Protein AF-D3XTP4-F1 (afdb_monomer_lite)

Organism: NCBI:txid722985

Structure (mmCIF, N/CA/C/O backbone):
data_AF-D3XTP4-F1
#
_entry.id   AF-D3XTP4-F1
#
loop_
_atom_site.group_PDB
_atom_site.id
_atom_site.type_symbol
_atom_site.label_atom_id
_atom_site.label_alt_id
_atom_site.label_comp_id
_atom_site.label_asym_id
_atom_site.label_entity_id
_atom_site.label_seq_id
_atom_site.pdbx_PDB_ins_code
_atom_site.Cartn_x
_atom_site.Cartn_y
_atom_site.Cartn_z
_atom_site.occupancy
_atom_site.B_iso_or_equiv
_atom_site.auth_seq_id
_atom_site.auth_comp_id
_atom_site.auth_asym_id
_atom_site.auth_atom_id
_atom_site.pdbx_PDB_model_num
ATOM 1 N N . ALA A 1 1 ? -8.704 17.568 15.732 1.00 77.62 1 ALA A N 1
ATOM 2 C CA . ALA A 1 1 ? -7.508 18.063 16.459 1.00 77.62 1 ALA A CA 1
ATOM 3 C C . ALA A 1 1 ? -6.336 17.090 16.320 1.00 77.62 1 ALA A C 1
ATOM 5 O O . ALA A 1 1 ? -5.232 17.531 16.023 1.00 77.62 1 ALA A O 1
ATOM 6 N N . LEU A 1 2 ? -6.600 15.782 16.418 1.00 86.44 2 LEU A N 1
ATOM 7 C CA . LEU A 1 2 ? -5.612 14.703 16.306 1.00 86.44 2 LEU A CA 1
ATOM 8 C C . LEU A 1 2 ? -4.790 14.723 15.006 1.00 86.44 2 LEU A C 1
ATOM 10 O O . LEU A 1 2 ? -3.599 14.444 15.025 1.00 86.44 2 LEU A O 1
ATOM 14 N N . GLY A 1 3 ? -5.381 15.128 13.876 1.00 86.81 3 GLY A N 1
ATOM 15 C CA . GLY A 1 3 ? -4.642 15.239 12.610 1.00 86.81 3 GLY A CA 1
ATOM 16 C C . GLY A 1 3 ? -3.480 16.246 12.640 1.00 86.81 3 GLY A C 1
ATOM 17 O O . GLY A 1 3 ? -2.453 16.011 12.007 1.00 86.81 3 GLY A O 1
ATOM 18 N N . LEU A 1 4 ? -3.601 17.345 13.399 1.00 91.62 4 LEU A N 1
ATOM 19 C CA . LEU A 1 4 ? -2.508 18.315 13.565 1.00 91.62 4 LEU A CA 1
ATOM 20 C C . LEU A 1 4 ? -1.410 17.777 14.487 1.00 91.62 4 LEU A C 1
ATOM 22 O O . LEU A 1 4 ? -0.232 18.025 14.246 1.00 91.62 4 LEU A O 1
ATOM 26 N N . GLU A 1 5 ? -1.789 17.012 15.509 1.00 90.69 5 GLU A N 1
ATOM 27 C CA . GLU A 1 5 ? -0.848 16.329 16.395 1.00 90.69 5 GLU A CA 1
ATOM 28 C C . GLU A 1 5 ? -0.057 15.260 15.634 1.00 90.69 5 GLU A C 1
ATOM 30 O O . GLU A 1 5 ? 1.172 15.278 15.648 1.00 90.69 5 GLU A O 1
ATOM 35 N N . ALA A 1 6 ? -0.741 14.411 14.861 1.00 91.44 6 ALA A N 1
ATOM 36 C CA . ALA A 1 6 ? -0.099 13.425 13.997 1.00 91.44 6 ALA A CA 1
ATOM 37 C C . ALA A 1 6 ? 0.853 14.092 12.999 1.00 91.44 6 ALA A C 1
ATOM 39 O O . ALA A 1 6 ? 1.974 13.624 12.812 1.00 91.44 6 ALA A O 1
ATOM 40 N N . LYS A 1 7 ? 0.448 15.226 12.408 1.00 91.81 7 LYS A N 1
ATOM 41 C CA . LYS A 1 7 ? 1.331 16.018 11.547 1.00 91.81 7 LYS A CA 1
ATOM 42 C C . LYS A 1 7 ? 2.591 16.464 12.291 1.00 91.81 7 LYS A C 1
ATOM 44 O O . LYS A 1 7 ? 3.679 16.281 11.764 1.00 91.81 7 LYS A O 1
ATOM 49 N N . SER A 1 8 ? 2.459 16.999 13.504 1.00 92.75 8 SER A N 1
ATOM 50 C CA . SER A 1 8 ? 3.604 17.435 14.313 1.00 92.75 8 SER A CA 1
ATOM 51 C C . SER A 1 8 ? 4.584 16.291 14.605 1.00 92.75 8 SER A C 1
ATOM 53 O O . SER A 1 8 ? 5.794 16.492 14.535 1.00 92.75 8 SER A O 1
ATOM 55 N N . VAL A 1 9 ? 4.077 15.093 14.911 1.00 91.25 9 VAL A N 1
ATOM 56 C CA . VAL A 1 9 ? 4.900 13.893 15.149 1.00 91.25 9 VAL A CA 1
ATOM 57 C C . VAL A 1 9 ? 5.629 13.467 13.868 1.00 91.25 9 VAL A C 1
ATOM 59 O O . VAL A 1 9 ? 6.838 13.232 13.886 1.00 91.25 9 VAL A O 1
ATOM 62 N N . MET A 1 10 ? 4.920 13.436 12.735 1.00 90.38 10 MET A N 1
ATOM 63 C CA . MET A 1 10 ? 5.502 13.081 11.436 1.00 90.38 10 MET A CA 1
ATOM 64 C C . MET A 1 10 ? 6.540 14.102 10.956 1.00 90.38 10 MET A C 1
ATOM 66 O O . MET A 1 10 ? 7.598 13.707 10.470 1.00 90.38 10 MET A O 1
ATOM 70 N N . ASP A 1 11 ? 6.276 15.402 11.121 1.00 92.94 11 ASP A N 1
ATOM 71 C CA . ASP A 1 11 ? 7.213 16.479 10.772 1.00 92.94 11 ASP A CA 1
ATOM 72 C C . ASP A 1 11 ? 8.523 16.363 11.578 1.00 92.94 11 ASP A C 1
ATOM 74 O O . ASP A 1 11 ? 9.591 16.731 11.089 1.00 92.94 11 ASP A O 1
ATOM 78 N N . ALA A 1 12 ? 8.457 15.814 12.797 1.00 93.69 12 ALA A N 1
ATOM 79 C CA . ALA A 1 12 ? 9.616 15.519 13.638 1.00 93.69 12 ALA A CA 1
ATOM 80 C C . ALA A 1 12 ? 10.338 14.204 13.268 1.00 93.69 12 ALA A C 1
ATOM 82 O O . ALA A 1 12 ? 11.299 13.824 13.939 1.00 93.69 12 ALA A O 1
ATOM 83 N N . GLY A 1 13 ? 9.888 13.491 12.228 1.00 90.44 13 GLY A N 1
ATOM 84 C CA . GLY A 1 13 ? 10.437 12.198 11.807 1.00 90.44 13 GLY A CA 1
ATOM 85 C C . GLY A 1 13 ? 10.140 11.053 12.778 1.00 90.44 13 GLY A C 1
ATOM 86 O O . GLY A 1 13 ? 10.805 10.018 12.730 1.00 90.44 13 GLY A O 1
ATOM 87 N N . GLN A 1 14 ? 9.177 11.240 13.682 1.00 90.12 14 GLN A N 1
ATOM 88 C CA . GLN A 1 14 ? 8.787 10.247 14.675 1.00 90.12 14 GLN A CA 1
ATOM 89 C C . GLN A 1 14 ? 7.639 9.377 14.158 1.00 90.12 14 GLN A C 1
ATOM 91 O O . GLN A 1 14 ? 6.859 9.774 13.290 1.00 90.12 14 GLN A O 1
ATOM 96 N N . LEU A 1 15 ? 7.534 8.169 14.710 1.00 86.12 15 LEU A N 1
ATOM 97 C CA . LEU A 1 15 ? 6.402 7.288 14.452 1.00 86.12 15 LEU A CA 1
ATOM 98 C C . LEU A 1 15 ? 5.182 7.778 15.231 1.00 86.12 15 LEU A C 1
ATOM 100 O O . LEU A 1 15 ? 5.277 8.105 16.413 1.00 86.12 15 LEU A O 1
ATOM 104 N N . VAL A 1 16 ? 4.035 7.801 14.558 1.00 89.88 16 VAL A N 1
ATOM 105 C CA . VAL A 1 16 ? 2.743 8.072 15.192 1.00 89.88 16 VAL A CA 1
ATOM 106 C C . VAL A 1 16 ? 2.446 6.937 16.173 1.00 89.88 16 VAL A C 1
ATOM 108 O O . VAL A 1 16 ? 2.560 5.768 15.804 1.00 89.88 16 VAL A O 1
ATOM 111 N N . SER A 1 17 ? 2.109 7.275 17.419 1.00 89.56 17 SER A N 1
ATOM 112 C CA . SER A 1 17 ? 1.799 6.279 18.446 1.00 89.56 17 SER A CA 1
ATOM 113 C C . SER A 1 17 ? 0.506 5.528 18.129 1.00 89.56 17 SER A C 1
ATOM 115 O O . SER A 1 17 ? -0.404 6.074 17.499 1.00 89.56 17 SER A O 1
ATOM 117 N N . ASP A 1 18 ? 0.401 4.292 18.618 1.00 87.38 18 ASP A N 1
ATOM 118 C CA . ASP A 1 18 ? -0.799 3.469 18.437 1.00 87.38 18 ASP A CA 1
ATOM 119 C C . ASP A 1 18 ? -2.049 4.161 19.003 1.00 87.38 18 ASP A C 1
ATOM 121 O O . ASP A 1 18 ? -3.076 4.200 18.333 1.00 87.38 18 ASP A O 1
ATOM 125 N N . ASP A 1 19 ? -1.948 4.806 20.170 1.00 88.25 19 ASP A N 1
ATOM 126 C CA . ASP A 1 19 ? -3.060 5.551 20.779 1.00 88.25 19 ASP A CA 1
ATOM 127 C C . ASP A 1 19 ? -3.577 6.680 19.876 1.00 88.25 19 ASP A C 1
ATOM 129 O O . ASP A 1 19 ? -4.788 6.868 19.723 1.00 88.25 19 ASP A O 1
ATOM 133 N N . LEU A 1 20 ? -2.662 7.419 19.241 1.00 91.06 20 LEU A N 1
ATOM 134 C CA . LEU A 1 20 ? -3.017 8.502 18.330 1.00 91.06 20 LEU A CA 1
ATOM 135 C C . LEU A 1 20 ? -3.660 7.953 17.050 1.00 91.06 20 LEU A C 1
ATOM 137 O O . LEU A 1 20 ? -4.657 8.505 16.581 1.00 91.06 20 LEU A O 1
ATOM 141 N N . ILE A 1 21 ? -3.154 6.835 16.518 1.00 92.06 21 ILE A N 1
ATOM 142 C CA . ILE A 1 21 ? -3.770 6.141 15.378 1.00 92.06 21 ILE A CA 1
ATOM 143 C C . ILE A 1 21 ? -5.180 5.652 15.728 1.00 92.06 21 ILE A C 1
ATOM 145 O O . ILE A 1 21 ? -6.107 5.886 14.956 1.00 92.06 21 ILE A O 1
ATOM 149 N N . ILE A 1 22 ? -5.378 5.035 16.893 1.00 93.56 22 ILE A N 1
ATOM 150 C CA . ILE A 1 22 ? -6.698 4.571 17.338 1.00 93.56 22 ILE A CA 1
ATOM 151 C C . ILE A 1 22 ? -7.670 5.745 17.476 1.00 93.56 22 ILE A C 1
ATOM 153 O O . ILE A 1 22 ? -8.807 5.654 17.014 1.00 93.56 22 ILE A O 1
ATOM 157 N N . GLY A 1 23 ? -7.225 6.872 18.037 1.00 93.44 23 GLY A N 1
ATOM 158 C CA . GLY A 1 23 ? -8.024 8.096 18.093 1.00 93.44 23 GLY A CA 1
ATOM 159 C C . GLY A 1 23 ? -8.464 8.575 16.704 1.00 93.44 23 GLY A C 1
ATOM 160 O O . GLY A 1 23 ? -9.641 8.873 16.500 1.00 93.44 23 GLY A O 1
ATOM 161 N N . LEU A 1 24 ? -7.547 8.575 15.730 1.00 94.19 24 LEU A N 1
ATOM 162 C CA . LEU A 1 24 ? -7.848 8.927 14.339 1.00 94.19 24 LEU A CA 1
ATOM 163 C C . LEU A 1 24 ? -8.841 7.953 13.693 1.00 94.19 24 LEU A C 1
ATOM 165 O O . LEU A 1 24 ? -9.758 8.393 13.000 1.00 94.19 24 LEU A O 1
ATOM 169 N N . VAL A 1 25 ? -8.698 6.645 13.933 1.00 95.19 25 VAL A N 1
ATOM 170 C CA . VAL A 1 25 ? -9.639 5.634 13.429 1.00 95.19 25 VAL A CA 1
ATOM 171 C C . VAL A 1 25 ? -11.034 5.872 14.006 1.00 95.19 25 VAL A C 1
ATOM 173 O O . VAL A 1 25 ? -11.997 5.887 13.245 1.00 95.19 25 VAL A O 1
ATOM 176 N N . LYS A 1 26 ? -11.159 6.145 15.311 1.00 94.44 26 LYS A N 1
ATOM 177 C CA . LYS A 1 26 ? -12.453 6.450 15.948 1.00 94.44 26 LYS A CA 1
ATOM 178 C C . LYS A 1 26 ? -13.114 7.691 15.355 1.00 94.44 26 LYS A C 1
ATOM 180 O O . LYS A 1 26 ? -14.292 7.640 15.013 1.00 94.44 26 LYS A O 1
ATOM 185 N N . GLU A 1 27 ? -12.366 8.788 15.203 1.00 94.31 27 GLU A N 1
ATOM 186 C CA . GLU A 1 27 ? -12.879 10.000 14.545 1.00 94.31 27 GLU A CA 1
ATOM 187 C C . GLU A 1 27 ? -13.312 9.710 13.099 1.00 94.31 27 GLU A C 1
ATOM 189 O O . GLU A 1 27 ? -14.285 10.291 12.616 1.00 94.31 27 GLU A O 1
ATOM 194 N N . ARG A 1 28 ? -12.614 8.805 12.401 1.00 96.00 28 ARG A N 1
ATOM 195 C CA . ARG A 1 28 ? -12.919 8.463 11.013 1.00 96.00 28 ARG A CA 1
ATOM 196 C C . ARG A 1 28 ? -14.185 7.624 10.868 1.00 96.00 28 ARG A C 1
ATOM 198 O O . ARG A 1 28 ? -15.010 7.960 10.021 1.00 96.00 28 ARG A O 1
ATOM 205 N N . ILE A 1 29 ? -14.332 6.556 11.652 1.00 96.12 29 ILE A N 1
ATOM 206 C CA . ILE A 1 29 ? -15.480 5.637 11.546 1.00 96.12 29 ILE A CA 1
ATOM 207 C C . ILE A 1 29 ? -16.773 6.229 12.122 1.00 96.12 29 ILE A C 1
ATOM 209 O O . ILE A 1 29 ? -17.849 5.705 11.865 1.00 96.12 29 ILE A O 1
ATOM 213 N N . ALA A 1 30 ? -16.684 7.329 12.875 1.00 94.94 30 ALA A N 1
ATOM 214 C CA . ALA A 1 30 ? -17.842 8.068 13.375 1.00 94.94 30 ALA A CA 1
ATOM 215 C C . ALA A 1 30 ? -18.508 8.976 12.319 1.00 94.94 30 ALA A C 1
ATOM 217 O O . ALA A 1 30 ? -19.516 9.612 12.619 1.00 94.94 30 ALA A O 1
ATOM 218 N N . GLN A 1 31 ? -17.944 9.088 11.112 1.00 96.88 31 GLN A N 1
ATOM 219 C CA . GLN A 1 31 ? -18.504 9.916 10.039 1.00 96.88 31 GLN A CA 1
ATOM 220 C C . GLN A 1 31 ? -19.682 9.225 9.337 1.00 96.88 31 GLN A C 1
ATOM 222 O O . GLN A 1 31 ? -19.771 7.998 9.297 1.00 96.88 31 GLN A O 1
ATOM 227 N N . ASP A 1 32 ? -20.573 10.025 8.742 1.00 97.94 32 ASP A N 1
ATOM 228 C CA . ASP A 1 32 ? -21.846 9.565 8.165 1.00 97.94 32 ASP A CA 1
ATOM 229 C C . ASP A 1 32 ? -21.690 8.490 7.075 1.00 97.94 32 ASP A C 1
ATOM 231 O O . ASP A 1 32 ? -22.560 7.634 6.900 1.00 97.94 32 ASP A O 1
ATOM 235 N N . ASP A 1 33 ? -20.582 8.505 6.334 1.00 97.81 33 ASP A N 1
ATOM 236 C CA . ASP A 1 33 ? -20.316 7.523 5.284 1.00 97.81 33 ASP A CA 1
ATOM 237 C C . ASP A 1 33 ? -19.966 6.129 5.832 1.00 97.81 33 ASP A C 1
ATOM 239 O O . ASP A 1 33 ? -20.113 5.140 5.115 1.00 97.81 33 ASP A O 1
ATOM 243 N N . CYS A 1 34 ? -19.593 6.033 7.110 1.00 97.69 34 CYS A N 1
ATOM 244 C CA . CYS A 1 34 ? -19.292 4.780 7.802 1.00 97.69 34 CYS A CA 1
ATOM 245 C C . CYS A 1 34 ? -20.499 4.170 8.532 1.00 97.69 34 CYS A C 1
ATOM 247 O O . CYS A 1 34 ? -20.381 3.095 9.116 1.00 97.69 34 CYS A O 1
ATOM 249 N N . VAL A 1 35 ? -21.685 4.790 8.465 1.00 95.75 35 VAL A N 1
ATOM 250 C CA . VAL A 1 35 ? -22.909 4.278 9.119 1.00 95.75 35 VAL A CA 1
ATOM 251 C C . VAL A 1 35 ? -23.286 2.873 8.635 1.00 95.75 35 VAL A C 1
ATOM 253 O O . VAL A 1 35 ? -23.861 2.090 9.385 1.00 95.75 35 VAL A O 1
ATOM 256 N N . LYS A 1 36 ? -22.969 2.537 7.378 1.00 97.12 36 LYS A N 1
ATOM 257 C CA . LYS A 1 36 ? -23.219 1.203 6.803 1.00 97.12 36 LYS A CA 1
ATOM 258 C C . LYS A 1 36 ? -22.058 0.223 7.002 1.00 97.12 36 LYS A C 1
ATOM 260 O O . LYS A 1 36 ? -22.099 -0.867 6.438 1.00 97.12 36 LYS A O 1
ATOM 265 N N . GLY A 1 37 ? -21.039 0.617 7.758 1.00 97.06 37 GLY A N 1
ATOM 266 C CA . GLY A 1 37 ? -19.801 -0.126 7.947 1.00 97.06 37 GLY A CA 1
ATOM 267 C C . GLY A 1 37 ? -18.604 0.544 7.277 1.00 97.06 37 GLY A C 1
ATOM 268 O O . GLY A 1 37 ? -18.700 1.605 6.658 1.00 97.06 37 GLY A O 1
ATOM 269 N N . PHE A 1 38 ? -17.451 -0.095 7.422 1.00 97.69 38 PHE A N 1
ATOM 270 C CA . PHE A 1 38 ? -16.166 0.387 6.934 1.00 97.69 38 PHE A CA 1
ATOM 271 C C . PHE A 1 38 ? -15.259 -0.797 6.581 1.00 97.69 38 PHE A C 1
ATOM 273 O O . PHE A 1 38 ? -15.477 -1.919 7.030 1.00 97.69 38 PHE A O 1
ATOM 280 N N . LEU A 1 39 ? -14.227 -0.533 5.781 1.00 97.69 39 LEU A N 1
ATOM 281 C CA . LEU A 1 39 ? -13.141 -1.471 5.511 1.00 97.69 39 LEU A CA 1
ATOM 282 C C . LEU A 1 39 ? -11.842 -0.834 5.995 1.00 97.69 39 LEU A C 1
ATOM 284 O O . LEU A 1 39 ? -11.474 0.248 5.533 1.00 97.69 39 LEU A O 1
ATOM 288 N N . LEU A 1 40 ? -11.160 -1.499 6.921 1.00 96.81 40 LEU A N 1
ATOM 289 C CA . LEU A 1 40 ? -9.818 -1.110 7.333 1.00 96.81 40 LEU A CA 1
ATOM 290 C C . LEU A 1 40 ? -8.819 -1.826 6.424 1.00 96.81 40 LEU A C 1
ATOM 292 O O . LEU A 1 40 ? -8.792 -3.052 6.370 1.00 96.81 40 LEU A O 1
ATOM 296 N N . ASP A 1 41 ? -8.025 -1.050 5.691 1.00 96.06 41 ASP A N 1
ATOM 297 C CA . ASP A 1 41 ? -7.001 -1.559 4.780 1.00 96.06 41 ASP A CA 1
ATOM 298 C C . ASP A 1 41 ? -5.611 -1.219 5.329 1.00 96.06 41 ASP A C 1
ATOM 300 O O . ASP A 1 41 ? -5.285 -0.057 5.594 1.00 96.06 41 ASP A O 1
ATOM 304 N N . GLY A 1 42 ? -4.802 -2.252 5.560 1.00 92.00 42 GLY A N 1
ATOM 305 C CA . GLY A 1 42 ? -3.484 -2.121 6.172 1.00 92.00 42 GLY A CA 1
ATOM 306 C C . GLY A 1 42 ? -3.510 -1.686 7.642 1.00 92.00 42 GLY A C 1
ATOM 307 O O . GLY A 1 42 ? -2.507 -1.138 8.108 1.00 92.00 42 GLY A O 1
ATOM 308 N N . PHE A 1 43 ? -4.621 -1.896 8.356 1.00 95.00 43 PHE A N 1
ATOM 309 C CA . PHE A 1 43 ? -4.768 -1.682 9.798 1.00 95.00 43 PHE A CA 1
ATOM 310 C C . PHE A 1 43 ? -5.786 -2.681 10.385 1.00 95.00 43 PHE A C 1
ATOM 312 O O . PHE A 1 43 ? -6.817 -2.900 9.750 1.00 95.00 43 PHE A O 1
ATOM 319 N N . PRO A 1 44 ? -5.558 -3.250 11.583 1.00 95.69 44 PRO A N 1
ATOM 320 C CA . PRO A 1 44 ? -4.358 -3.128 12.418 1.00 95.69 44 PRO A CA 1
ATOM 321 C C . PRO A 1 44 ? -3.151 -3.863 11.806 1.00 95.69 44 PRO A C 1
ATOM 323 O O . PRO A 1 44 ? -3.313 -4.783 11.010 1.00 95.69 44 PRO A O 1
ATOM 326 N N . ARG A 1 45 ? -1.927 -3.445 12.155 1.00 93.44 45 ARG A N 1
ATOM 327 C CA . ARG A 1 45 ? -0.664 -4.088 11.722 1.00 93.44 45 ARG A CA 1
ATOM 328 C C . ARG A 1 45 ? 0.052 -4.844 12.835 1.00 93.44 45 ARG A C 1
ATOM 330 O O . ARG A 1 45 ? 1.006 -5.564 12.564 1.00 93.44 45 ARG A O 1
ATOM 337 N N . THR A 1 46 ? -0.351 -4.636 14.083 1.00 91.88 46 THR A N 1
ATOM 338 C CA . THR A 1 46 ? 0.273 -5.247 15.258 1.00 91.88 46 THR A CA 1
ATOM 339 C C . THR A 1 46 ? -0.804 -5.760 16.210 1.00 91.88 46 THR A C 1
ATOM 341 O O . THR A 1 46 ? -1.929 -5.255 16.218 1.00 91.88 46 THR A O 1
ATOM 344 N N . ILE A 1 47 ? -0.457 -6.747 17.041 1.00 94.31 47 ILE A N 1
ATOM 345 C CA . ILE A 1 47 ? -1.359 -7.258 18.086 1.00 94.31 47 ILE A CA 1
ATOM 346 C C . ILE A 1 47 ? -1.799 -6.132 19.045 1.00 94.31 47 ILE A C 1
ATOM 348 O O . ILE A 1 47 ? -3.003 -5.995 19.246 1.00 94.31 47 ILE A O 1
ATOM 352 N N . PRO A 1 48 ? -0.903 -5.251 19.548 1.00 94.00 48 PRO A N 1
ATOM 353 C CA . PRO A 1 48 ? -1.317 -4.120 20.382 1.00 94.00 48 PRO A CA 1
ATOM 354 C C . PRO A 1 48 ? -2.347 -3.191 19.728 1.00 94.00 48 PRO A C 1
ATOM 356 O O . PRO A 1 48 ? -3.251 -2.714 20.409 1.00 94.00 48 PRO A O 1
ATOM 359 N N . GLN A 1 49 ? -2.259 -2.953 18.415 1.00 94.81 49 GLN A N 1
ATOM 360 C CA . GLN A 1 49 ? -3.265 -2.160 17.701 1.00 94.81 49 GLN A CA 1
ATOM 361 C C . GLN A 1 49 ? -4.620 -2.871 17.664 1.00 94.81 49 GLN A C 1
ATOM 363 O O . GLN A 1 49 ? -5.646 -2.229 17.877 1.00 94.81 49 GLN A O 1
ATOM 368 N N . ALA A 1 50 ? -4.633 -4.186 17.429 1.00 95.50 50 ALA A N 1
ATOM 369 C CA . ALA A 1 50 ? -5.860 -4.976 17.460 1.00 95.50 50 ALA A CA 1
ATOM 370 C C . ALA A 1 50 ? -6.498 -4.974 18.863 1.00 95.50 50 ALA A C 1
ATOM 372 O O . ALA A 1 50 ? -7.689 -4.697 18.995 1.00 95.50 50 ALA A O 1
ATOM 373 N N . ASP A 1 51 ? -5.703 -5.177 19.917 1.00 94.50 51 ASP A N 1
ATOM 374 C CA . ASP A 1 51 ? -6.174 -5.101 21.305 1.00 94.50 51 ASP A CA 1
ATOM 375 C C . ASP A 1 51 ? -6.731 -3.707 21.634 1.00 94.50 51 ASP A C 1
ATOM 377 O O . ASP A 1 51 ? -7.787 -3.575 22.258 1.00 94.50 51 ASP A O 1
ATOM 381 N N . ALA A 1 52 ? -6.061 -2.648 21.168 1.00 93.81 52 ALA A N 1
ATOM 382 C CA . ALA A 1 52 ? -6.507 -1.275 21.363 1.00 93.81 52 ALA A CA 1
ATOM 383 C C . ALA A 1 52 ? -7.815 -0.969 20.618 1.00 93.81 52 ALA A C 1
ATOM 385 O O . ALA A 1 52 ? -8.641 -0.219 21.143 1.00 93.81 52 ALA A O 1
ATOM 386 N N . MET A 1 53 ? -8.042 -1.557 19.437 1.00 95.25 53 MET A N 1
ATOM 387 C CA . MET A 1 53 ? -9.324 -1.456 18.729 1.00 95.25 53 MET A CA 1
ATOM 388 C C . MET A 1 53 ? -10.458 -2.063 19.555 1.00 95.25 53 MET A C 1
ATOM 390 O O . MET A 1 53 ? -11.473 -1.399 19.778 1.00 95.25 53 MET A O 1
ATOM 394 N N . VAL A 1 54 ? -10.249 -3.280 20.068 1.00 94.38 54 VAL A N 1
ATOM 395 C CA . VAL A 1 54 ? -11.219 -3.985 20.918 1.00 94.38 54 VAL A CA 1
ATOM 396 C C . VAL A 1 54 ? -11.509 -3.178 22.185 1.00 94.38 54 VAL A C 1
ATOM 398 O O . VAL A 1 54 ? -12.668 -2.914 22.500 1.00 94.38 54 VAL A O 1
ATOM 401 N N . ALA A 1 55 ? -10.468 -2.703 22.875 1.00 94.38 55 ALA A N 1
ATOM 402 C CA . ALA A 1 55 ? -10.602 -1.889 24.084 1.00 94.38 55 ALA A CA 1
ATOM 403 C C . ALA A 1 55 ? -11.341 -0.558 23.847 1.00 94.38 55 ALA A C 1
ATOM 405 O O . ALA A 1 55 ? -11.914 0.012 24.775 1.00 94.38 55 ALA A O 1
ATOM 406 N N . ASN A 1 56 ? -11.344 -0.062 22.607 1.00 92.50 56 ASN A N 1
ATOM 407 C CA . ASN A 1 56 ? -12.024 1.167 22.214 1.00 92.50 56 ASN A CA 1
ATOM 408 C C . ASN A 1 56 ? -13.412 0.953 21.597 1.00 92.50 56 ASN A C 1
ATOM 410 O O . ASN A 1 56 ? -14.017 1.938 21.162 1.00 92.50 56 ASN A O 1
ATOM 414 N N . GLY A 1 57 ? -13.919 -0.283 21.582 1.00 93.88 57 GLY A N 1
ATOM 415 C CA . GLY A 1 57 ? -15.243 -0.608 21.050 1.00 93.88 57 GLY A CA 1
ATOM 416 C C . GLY A 1 57 ? -15.339 -0.480 19.530 1.00 93.88 57 GLY A C 1
ATOM 417 O O . GLY A 1 57 ? -16.414 -0.194 19.013 1.00 93.88 57 GLY A O 1
ATOM 418 N N . ILE A 1 58 ? -14.222 -0.634 18.811 1.00 95.38 58 ILE A N 1
ATOM 419 C CA . ILE A 1 58 ? -14.240 -0.728 17.350 1.00 95.38 58 ILE A CA 1
ATOM 420 C C . ILE A 1 58 ? -14.600 -2.171 16.995 1.00 95.38 58 ILE A C 1
ATOM 422 O O . ILE A 1 58 ? -13.773 -3.074 17.119 1.00 95.38 58 ILE A O 1
ATOM 426 N N . GLU A 1 59 ? -15.849 -2.383 16.590 1.00 94.69 59 GLU A N 1
ATOM 427 C CA . GLU A 1 59 ? -16.367 -3.699 16.214 1.00 94.69 59 GLU A CA 1
ATOM 428 C C . GLU A 1 59 ? -15.912 -4.088 14.800 1.00 94.69 59 GLU A C 1
ATOM 430 O O . GLU A 1 59 ? -15.922 -3.266 13.884 1.00 94.69 59 GLU A O 1
ATOM 435 N N . ILE A 1 60 ? -15.495 -5.346 14.634 1.00 96.75 60 ILE A N 1
ATOM 436 C CA . ILE A 1 60 ? -15.056 -5.929 13.362 1.00 96.75 60 ILE A CA 1
ATOM 437 C C . ILE A 1 60 ? -15.805 -7.243 13.162 1.00 96.75 60 ILE A C 1
ATOM 439 O O . ILE A 1 60 ? -15.653 -8.168 13.958 1.00 96.75 60 ILE A O 1
ATOM 443 N N . ASP A 1 61 ? -16.581 -7.337 12.084 1.00 97.44 61 ASP A N 1
ATOM 444 C CA . ASP A 1 61 ? -17.357 -8.542 11.773 1.00 97.44 61 ASP A CA 1
ATOM 445 C C . ASP A 1 61 ? -16.488 -9.656 11.176 1.00 97.44 61 ASP A C 1
ATOM 447 O O . ASP A 1 61 ? -16.678 -10.844 11.450 1.00 97.44 61 ASP A O 1
ATOM 451 N N . HIS A 1 62 ? -15.527 -9.273 10.331 1.00 97.62 62 HIS A N 1
ATOM 452 C CA . HIS A 1 62 ? -14.747 -10.199 9.521 1.00 97.62 62 HIS A CA 1
ATOM 453 C C . HIS A 1 62 ? -13.291 -9.762 9.388 1.00 97.62 62 HIS A C 1
ATOM 455 O O . HIS A 1 62 ? -12.989 -8.585 9.201 1.00 97.62 62 HIS A O 1
ATOM 461 N N . VAL A 1 63 ? -12.402 -10.754 9.392 1.00 96.88 63 VAL A N 1
ATOM 462 C CA . VAL A 1 63 ? -11.016 -10.618 8.941 1.00 96.88 63 VAL A CA 1
ATOM 463 C C . VAL A 1 63 ? -10.912 -11.366 7.620 1.00 96.88 63 VAL A C 1
ATOM 465 O O . VAL A 1 63 ? -11.173 -12.567 7.566 1.00 96.88 63 VAL A O 1
ATOM 468 N N . ILE A 1 64 ? -10.597 -10.640 6.548 1.00 97.19 64 ILE A N 1
ATOM 469 C CA . ILE A 1 64 ? -10.509 -11.197 5.197 1.00 97.19 64 ILE A CA 1
ATOM 470 C C . ILE A 1 64 ? -9.040 -11.242 4.797 1.00 97.19 64 ILE A C 1
ATOM 472 O O . ILE A 1 64 ? -8.414 -10.206 4.585 1.00 97.19 64 ILE A O 1
ATOM 476 N N . GLU A 1 65 ? -8.513 -12.453 4.672 1.00 96.19 65 GLU A N 1
ATOM 477 C CA . GLU A 1 65 ? -7.176 -12.703 4.151 1.00 96.19 65 GLU A CA 1
ATOM 478 C C . GLU A 1 65 ? -7.257 -12.981 2.647 1.00 96.19 65 GLU A C 1
ATOM 480 O O . GLU A 1 65 ? -7.977 -13.876 2.198 1.00 96.19 65 GLU A O 1
ATOM 485 N N . ILE A 1 66 ? -6.532 -12.190 1.854 1.00 96.00 66 ILE A N 1
ATOM 486 C CA . ILE A 1 66 ? -6.363 -12.444 0.423 1.00 96.00 66 ILE A CA 1
ATOM 487 C C . ILE A 1 66 ? -5.108 -13.298 0.263 1.00 96.00 66 ILE A C 1
ATOM 489 O O . ILE A 1 66 ? -4.011 -12.771 0.084 1.00 96.00 66 ILE A O 1
ATOM 493 N N . ASP A 1 67 ? -5.291 -14.612 0.344 1.00 95.75 67 ASP A N 1
ATOM 494 C CA . ASP A 1 67 ? -4.209 -15.579 0.182 1.00 95.75 67 ASP A CA 1
ATOM 495 C C . ASP A 1 67 ? -3.813 -15.709 -1.298 1.00 95.75 67 ASP A C 1
ATOM 497 O O . ASP A 1 67 ? -4.621 -16.058 -2.168 1.00 95.75 67 ASP A O 1
ATOM 501 N N . VAL A 1 68 ? -2.557 -15.377 -1.589 1.00 96.25 68 VAL A N 1
ATOM 502 C CA . VAL A 1 68 ? -1.950 -15.467 -2.917 1.00 96.25 68 VAL A CA 1
ATOM 503 C C . VAL A 1 68 ? -0.561 -16.071 -2.751 1.00 96.25 68 VAL A C 1
ATOM 505 O O . VAL A 1 68 ? 0.220 -15.552 -1.955 1.00 96.25 68 VAL A O 1
ATOM 508 N N . PRO A 1 69 ? -0.192 -17.095 -3.545 1.00 97.25 69 PRO A N 1
ATOM 509 C CA . PRO A 1 69 ? 1.138 -17.680 -3.471 1.00 97.25 69 PRO A CA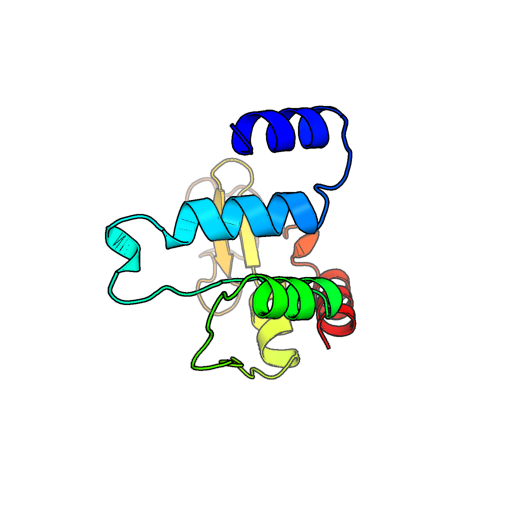 1
ATOM 510 C C . PRO A 1 69 ? 2.246 -16.633 -3.637 1.00 97.25 69 PRO A C 1
ATOM 512 O O . PRO A 1 69 ? 2.212 -15.836 -4.580 1.00 97.25 69 PRO A O 1
ATOM 515 N N . ASP A 1 70 ? 3.266 -16.696 -2.778 1.00 96.31 70 ASP A N 1
ATOM 516 C CA . ASP A 1 70 ? 4.407 -15.770 -2.783 1.00 96.31 70 ASP A CA 1
ATOM 517 C C . ASP A 1 70 ? 5.028 -15.607 -4.177 1.00 96.31 70 ASP A C 1
ATOM 519 O O . ASP A 1 70 ? 5.345 -14.496 -4.597 1.00 96.31 70 ASP A O 1
ATOM 523 N N . GLU A 1 71 ? 5.154 -16.697 -4.938 1.00 96.38 71 GLU A N 1
ATOM 524 C CA . GLU A 1 71 ? 5.730 -16.663 -6.286 1.00 96.38 71 GLU A CA 1
ATOM 525 C C . GLU A 1 71 ? 4.896 -15.843 -7.280 1.00 96.38 71 GLU A C 1
ATOM 52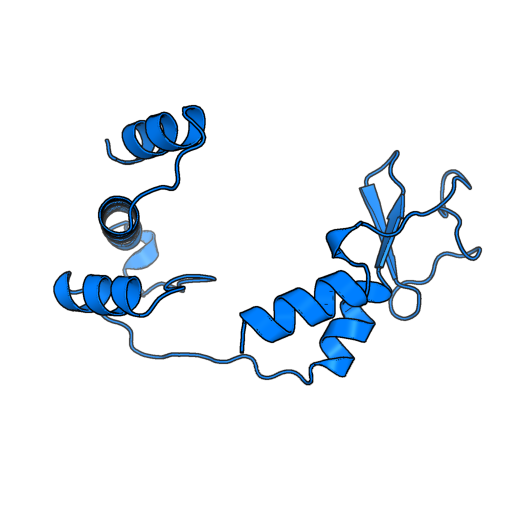7 O O . GLU A 1 71 ? 5.459 -15.158 -8.138 1.00 96.38 71 GLU A O 1
ATOM 532 N N . GLU A 1 72 ? 3.566 -15.833 -7.150 1.00 96.50 72 GLU A N 1
ATOM 533 C CA . GLU A 1 72 ? 2.710 -14.976 -7.978 1.00 96.50 72 GLU A CA 1
ATOM 534 C C . GLU A 1 72 ? 2.878 -13.501 -7.596 1.00 96.50 72 GLU A C 1
ATOM 536 O O . GLU A 1 72 ? 2.927 -12.632 -8.474 1.00 96.50 72 GLU A O 1
ATOM 541 N N . ILE A 1 73 ? 3.054 -13.202 -6.303 1.00 96.56 73 ILE A N 1
ATOM 542 C CA . ILE A 1 73 ? 3.341 -11.841 -5.835 1.00 96.56 73 ILE A CA 1
ATOM 543 C C . ILE A 1 73 ? 4.706 -11.380 -6.353 1.00 96.56 73 ILE A C 1
ATOM 545 O O . ILE A 1 73 ? 4.802 -10.293 -6.931 1.00 96.56 73 ILE A O 1
ATOM 549 N N . VAL A 1 74 ? 5.748 -12.205 -6.206 1.00 96.31 74 VAL A N 1
ATOM 550 C CA . VAL A 1 74 ? 7.102 -11.905 -6.690 1.00 96.31 74 VAL A CA 1
ATOM 551 C C . VAL A 1 74 ? 7.080 -11.646 -8.190 1.00 96.31 74 VAL A C 1
ATOM 553 O O . VAL A 1 74 ? 7.525 -10.583 -8.619 1.00 96.31 74 VAL A O 1
ATOM 556 N N . LYS A 1 75 ? 6.490 -12.550 -8.979 1.00 95.62 75 LYS A N 1
ATOM 557 C CA . LYS A 1 75 ? 6.366 -12.410 -10.436 1.00 95.62 75 LYS A CA 1
ATOM 558 C C . LYS A 1 75 ? 5.636 -11.128 -10.839 1.00 95.62 75 LYS A C 1
ATOM 560 O O . LYS A 1 75 ? 6.062 -10.446 -11.772 1.00 95.62 75 LYS A O 1
ATOM 565 N N . ARG A 1 76 ? 4.546 -10.786 -10.141 1.00 96.12 76 ARG A N 1
ATOM 566 C CA . ARG A 1 76 ? 3.757 -9.569 -10.400 1.00 96.12 76 ARG A CA 1
ATOM 567 C C . ARG A 1 76 ? 4.537 -8.293 -10.091 1.00 96.12 76 ARG A C 1
ATOM 569 O O . ARG A 1 76 ? 4.369 -7.285 -10.773 1.00 96.12 76 ARG A O 1
ATOM 576 N N . MET A 1 77 ? 5.340 -8.307 -9.032 1.00 96.44 77 MET A N 1
ATOM 577 C CA . MET A 1 77 ? 6.092 -7.142 -8.571 1.00 96.44 77 MET A CA 1
ATOM 578 C C . MET A 1 77 ? 7.358 -6.928 -9.407 1.00 96.44 77 MET A C 1
ATOM 580 O O . MET A 1 77 ? 7.539 -5.844 -9.962 1.00 96.44 77 MET A O 1
ATOM 584 N N . SER A 1 78 ? 8.183 -7.966 -9.566 1.00 95.06 78 SER A N 1
ATOM 585 C CA . SER A 1 78 ? 9.483 -7.901 -10.253 1.00 95.06 78 SER A CA 1
ATOM 586 C C . SER A 1 78 ? 9.365 -7.697 -11.763 1.00 95.06 78 SER A C 1
ATOM 588 O O . SER A 1 78 ? 10.282 -7.180 -12.413 1.00 95.06 78 SER A O 1
ATOM 590 N N . GLY A 1 79 ? 8.206 -8.032 -12.334 1.00 96.38 79 GLY A N 1
ATOM 591 C CA . GLY A 1 79 ? 7.878 -7.753 -13.725 1.00 96.38 79 GLY A CA 1
ATOM 592 C C . GLY A 1 79 ? 7.580 -6.282 -14.021 1.00 96.38 79 GLY A C 1
ATOM 593 O O . GLY A 1 79 ? 7.534 -5.917 -15.197 1.00 96.38 79 GLY A O 1
ATOM 594 N N . ARG A 1 80 ? 7.386 -5.422 -13.009 1.00 97.88 80 ARG A N 1
ATOM 595 C CA . ARG A 1 80 ? 7.046 -4.007 -13.221 1.00 97.88 80 ARG A CA 1
ATOM 596 C C . ARG A 1 80 ? 8.222 -3.205 -13.755 1.00 97.88 80 ARG A C 1
ATOM 598 O O . ARG A 1 80 ? 9.370 -3.368 -13.343 1.00 97.88 80 ARG A O 1
ATOM 605 N N . ARG A 1 81 ? 7.917 -2.307 -14.681 1.00 98.12 81 ARG A N 1
ATOM 606 C CA . ARG A 1 81 ? 8.848 -1.352 -15.274 1.00 98.12 81 ARG A CA 1
ATOM 607 C C . ARG A 1 81 ? 8.202 0.023 -15.272 1.00 98.12 81 ARG A C 1
ATOM 609 O O . ARG A 1 81 ? 6.998 0.133 -15.485 1.00 98.12 81 ARG A O 1
ATOM 616 N N . VAL A 1 82 ? 8.982 1.064 -15.022 1.00 97.81 82 VAL A N 1
ATOM 617 C CA . VAL A 1 82 ? 8.502 2.446 -14.987 1.00 97.81 82 VAL A CA 1
ATOM 618 C C . VAL A 1 82 ? 9.389 3.327 -15.848 1.00 97.81 82 VAL A C 1
ATOM 620 O O . VAL A 1 82 ? 10.614 3.226 -15.806 1.00 97.81 82 VAL A O 1
ATOM 623 N N . HIS A 1 83 ? 8.766 4.205 -16.623 1.00 98.00 83 HIS A N 1
ATOM 624 C CA . HIS A 1 83 ? 9.475 5.277 -17.297 1.00 98.00 83 HIS A CA 1
ATOM 625 C C . HIS A 1 83 ? 9.571 6.490 -16.362 1.00 98.00 83 HIS A C 1
ATOM 627 O O . HIS A 1 83 ? 8.574 7.183 -16.137 1.00 98.00 83 HIS A O 1
ATOM 633 N N . SER A 1 84 ? 10.765 6.774 -15.836 1.00 95.00 84 SER A N 1
ATOM 634 C CA . SER A 1 84 ? 10.987 7.817 -14.821 1.00 95.00 84 SER A CA 1
ATOM 635 C C . SER A 1 84 ? 10.531 9.216 -15.245 1.00 95.00 84 SER A C 1
ATOM 637 O O . SER A 1 84 ? 10.038 9.967 -14.410 1.00 95.00 84 SER A O 1
ATOM 639 N N . GLY A 1 85 ? 10.645 9.566 -16.532 1.00 95.06 85 GLY A N 1
ATOM 640 C CA . GLY A 1 85 ? 10.275 10.897 -17.025 1.00 95.06 85 GLY A CA 1
ATOM 641 C C . GLY A 1 85 ? 8.767 11.152 -17.093 1.00 95.06 85 GLY A C 1
ATOM 642 O O . GLY A 1 85 ? 8.342 12.303 -17.124 1.00 95.06 85 GLY A O 1
ATOM 643 N N . SER A 1 86 ? 7.944 10.099 -17.117 1.00 97.00 86 SER A N 1
ATOM 644 C CA . SER A 1 86 ? 6.491 10.228 -17.321 1.00 97.00 86 SER A CA 1
ATOM 645 C C . SER A 1 86 ? 5.623 9.516 -16.288 1.00 97.00 86 SER A C 1
ATOM 647 O O . SER A 1 86 ? 4.422 9.762 -16.235 1.00 97.00 86 SER A O 1
ATOM 649 N N . GLY A 1 87 ? 6.196 8.590 -15.518 1.00 95.81 87 GLY A N 1
ATOM 650 C CA . GLY A 1 87 ? 5.451 7.705 -14.629 1.00 95.81 87 GLY A CA 1
ATOM 651 C C . GLY A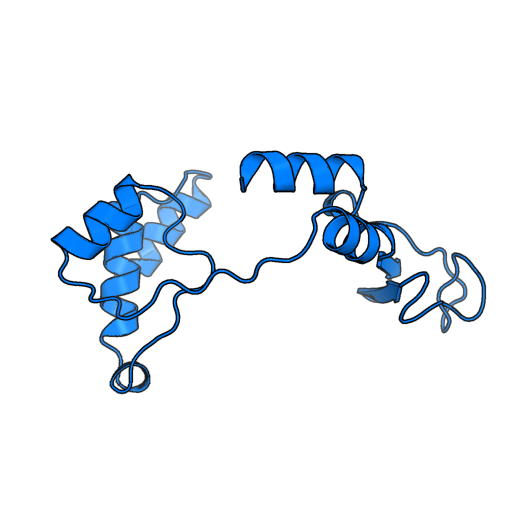 1 87 ? 4.676 6.587 -15.337 1.00 95.81 87 GLY A C 1
ATOM 652 O O . GLY A 1 87 ? 3.999 5.824 -14.653 1.00 95.81 87 GLY A O 1
ATOM 653 N N . ARG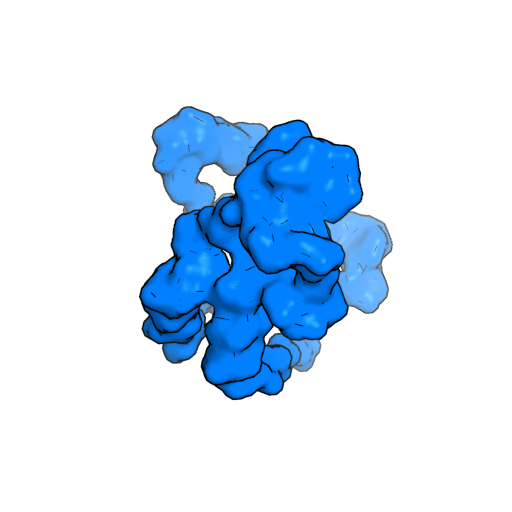 A 1 88 ? 4.762 6.445 -16.673 1.00 97.75 88 ARG A N 1
ATOM 654 C CA . ARG A 1 88 ? 4.153 5.308 -17.389 1.00 97.75 88 ARG A CA 1
ATOM 655 C C . ARG A 1 88 ? 4.695 3.986 -16.854 1.00 97.75 88 ARG A C 1
ATOM 657 O O . ARG A 1 88 ? 5.898 3.850 -16.627 1.00 97.75 88 ARG A O 1
ATOM 664 N N . VAL A 1 89 ? 3.797 3.020 -16.680 1.00 97.44 89 VAL A N 1
ATOM 665 C CA . VAL A 1 89 ? 4.098 1.707 -16.104 1.00 97.44 89 VAL A CA 1
ATOM 666 C C . VAL A 1 89 ? 3.857 0.615 -17.135 1.00 97.44 89 VAL A C 1
ATOM 668 O O . VAL A 1 89 ? 2.813 0.567 -17.785 1.00 97.44 89 VAL A O 1
ATOM 671 N N . TYR A 1 90 ? 4.809 -0.302 -17.212 1.00 98.19 90 TYR A N 1
ATOM 672 C CA . TYR A 1 90 ? 4.765 -1.507 -18.024 1.00 98.19 90 TYR A CA 1
ATOM 673 C C . TYR A 1 90 ? 4.945 -2.730 -17.126 1.00 98.19 90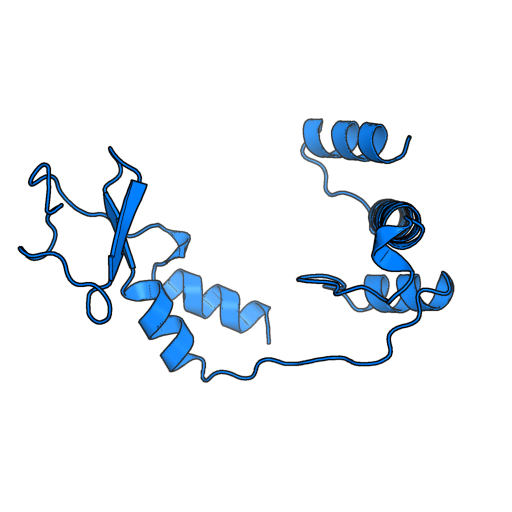 TYR A C 1
ATOM 675 O O . TYR A 1 90 ? 5.388 -2.635 -15.977 1.00 98.19 90 TYR A O 1
ATOM 683 N N . HIS A 1 91 ? 4.622 -3.898 -17.664 1.00 98.25 91 HIS A N 1
ATOM 684 C CA . HIS A 1 91 ? 4.938 -5.172 -17.040 1.00 98.25 91 HIS A CA 1
ATOM 685 C C . HIS A 1 91 ? 5.443 -6.137 -18.098 1.00 98.25 91 HIS A C 1
ATOM 687 O O . HIS A 1 91 ? 4.769 -6.330 -19.100 1.00 98.25 91 HIS A O 1
ATOM 693 N N . LEU A 1 92 ? 6.539 -6.847 -17.840 1.00 96.50 92 LEU A N 1
ATOM 694 C CA . LEU A 1 92 ? 7.171 -7.768 -18.802 1.00 96.50 92 LEU A CA 1
ATOM 695 C C . LEU A 1 92 ? 6.266 -8.876 -19.392 1.00 96.50 92 LEU A C 1
ATOM 697 O O . LEU A 1 92 ? 6.673 -9.566 -20.314 1.00 96.50 92 LEU A O 1
ATOM 701 N N . VAL A 1 93 ? 5.058 -9.069 -18.855 1.00 95.38 93 VAL A N 1
ATOM 702 C CA . VAL A 1 93 ? 4.140 -10.166 -19.208 1.00 95.38 93 VAL A CA 1
ATOM 703 C C . VAL A 1 93 ? 2.739 -9.614 -19.442 1.00 95.38 93 VAL A C 1
ATOM 705 O O . VAL A 1 93 ? 2.159 -9.831 -20.497 1.00 95.38 93 VAL A O 1
ATOM 708 N N . TYR A 1 94 ? 2.198 -8.873 -18.470 1.00 96.00 94 TYR A N 1
ATOM 709 C CA . TYR A 1 94 ? 0.807 -8.410 -18.515 1.00 96.00 94 TYR A CA 1
ATOM 710 C C . TYR A 1 94 ? 0.601 -7.117 -19.316 1.00 96.00 94 TYR A C 1
ATOM 712 O O . TYR A 1 94 ? -0.524 -6.824 -19.707 1.00 96.00 94 TYR A O 1
ATOM 720 N N . ASN A 1 95 ? 1.663 -6.338 -19.542 1.00 97.50 95 ASN A N 1
ATOM 721 C CA . ASN A 1 95 ? 1.631 -5.110 -20.338 1.00 97.50 95 ASN A CA 1
ATOM 722 C C . ASN A 1 95 ? 3.043 -4.790 -20.872 1.00 97.50 95 ASN A C 1
ATOM 724 O O . ASN A 1 95 ? 3.678 -3.845 -20.382 1.00 97.50 95 ASN A O 1
ATOM 728 N N . PRO A 1 96 ? 3.602 -5.639 -21.755 1.00 97.81 96 PRO A N 1
ATOM 729 C CA . PRO A 1 96 ? 4.981 -5.490 -22.201 1.00 97.81 96 PRO A CA 1
ATOM 730 C C . PRO A 1 96 ? 5.135 -4.227 -23.061 1.00 97.81 96 PRO A C 1
ATOM 732 O O . PRO A 1 96 ? 4.217 -3.896 -23.815 1.00 97.81 96 PRO A O 1
ATOM 735 N N . PRO A 1 97 ? 6.278 -3.523 -22.979 1.00 97.88 97 PRO A N 1
ATOM 736 C CA . PRO A 1 97 ? 6.575 -2.457 -23.927 1.00 97.88 97 PRO A CA 1
ATOM 737 C C . PRO A 1 97 ? 6.740 -3.036 -25.340 1.00 97.88 97 PRO A C 1
ATOM 739 O O . PRO A 1 97 ? 7.105 -4.203 -25.509 1.00 97.88 97 PRO A O 1
ATOM 742 N N . LYS A 1 98 ? 6.520 -2.214 -26.367 1.00 98.00 98 LYS A N 1
ATOM 743 C CA . LYS A 1 98 ? 6.717 -2.590 -27.779 1.00 98.00 98 LYS A CA 1
ATOM 744 C C . LYS A 1 98 ? 8.160 -2.979 -28.075 1.00 98.00 98 LYS A C 1
ATOM 746 O O . LYS A 1 98 ? 8.399 -3.841 -28.917 1.00 98.00 98 LYS A O 1
ATOM 751 N N . VAL A 1 99 ? 9.110 -2.324 -27.409 1.00 98.00 99 VAL A N 1
ATOM 752 C CA . VAL A 1 99 ? 10.540 -2.635 -27.470 1.00 98.00 99 VAL A CA 1
ATOM 753 C C . VAL A 1 99 ? 11.029 -2.892 -26.052 1.00 98.00 99 VAL A C 1
ATOM 755 O O . VAL A 1 99 ? 10.782 -2.095 -25.148 1.00 98.00 99 VAL A O 1
ATOM 758 N N . GLU A 1 100 ? 11.714 -4.016 -25.847 1.00 97.44 100 GLU A N 1
ATOM 759 C CA . GLU A 1 100 ? 12.188 -4.417 -24.525 1.00 97.44 100 GLU A CA 1
ATOM 760 C C . GLU A 1 100 ? 13.041 -3.318 -23.877 1.00 97.44 100 GLU A C 1
ATOM 762 O O . GLU A 1 100 ? 13.961 -2.773 -24.485 1.00 97.44 100 GLU A O 1
ATOM 767 N N . GLY A 1 101 ? 12.706 -2.984 -22.629 1.00 97.06 101 GLY A N 1
ATOM 768 C CA . GLY A 1 101 ? 13.418 -1.974 -21.851 1.00 97.06 101 GLY A CA 1
ATOM 769 C C . GLY A 1 101 ? 13.174 -0.529 -22.286 1.00 97.06 101 GLY A C 1
ATOM 770 O O . GLY A 1 101 ? 13.799 0.352 -21.705 1.00 97.06 101 GLY A O 1
ATOM 771 N N . LYS A 1 102 ? 12.279 -0.261 -23.248 1.00 98.31 102 LYS A N 1
ATOM 772 C CA . LYS A 1 102 ? 12.042 1.084 -23.787 1.00 98.31 102 LYS A CA 1
ATOM 773 C C . LYS A 1 102 ? 10.613 1.562 -23.574 1.00 98.31 102 LYS A C 1
ATOM 775 O O . LYS A 1 102 ? 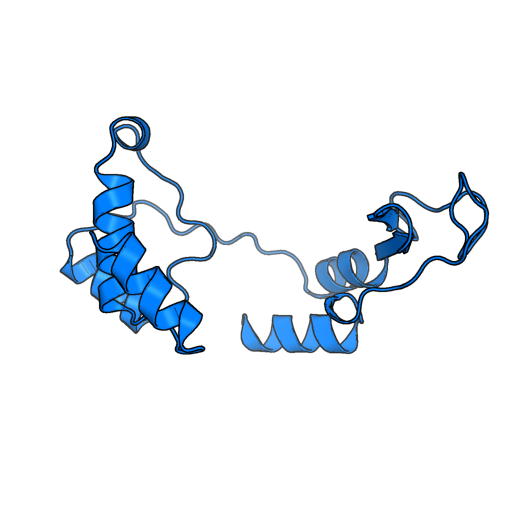9.664 0.794 -23.685 1.00 98.31 102 LYS A O 1
ATOM 780 N N . ASP A 1 103 ? 10.460 2.847 -23.288 1.00 98.50 103 ASP A N 1
ATOM 781 C CA . ASP A 1 103 ? 9.157 3.496 -23.258 1.00 98.50 103 ASP A CA 1
ATOM 782 C C . ASP A 1 103 ? 8.572 3.628 -24.672 1.00 98.50 103 ASP A C 1
ATOM 784 O O . ASP A 1 103 ? 9.235 4.107 -25.590 1.00 98.50 103 ASP A O 1
ATOM 788 N N . ASP A 1 104 ? 7.299 3.274 -24.836 1.00 98.44 104 ASP A N 1
ATOM 789 C CA . ASP A 1 104 ? 6.623 3.247 -26.138 1.00 98.44 104 ASP A CA 1
ATOM 790 C C . ASP A 1 104 ? 6.442 4.619 -26.799 1.00 98.44 104 ASP A C 1
ATOM 792 O O . ASP A 1 104 ? 6.138 4.680 -27.994 1.00 98.44 104 ASP A O 1
ATOM 796 N N . VAL A 1 105 ? 6.545 5.711 -26.033 1.00 98.00 105 VAL A N 1
ATOM 797 C CA . VAL A 1 105 ? 6.302 7.074 -26.522 1.00 98.00 105 VAL A CA 1
ATOM 798 C C . VAL A 1 105 ? 7.613 7.793 -26.796 1.00 98.00 105 VAL A C 1
ATOM 800 O O . VAL A 1 105 ? 7.744 8.425 -27.842 1.00 98.00 105 VAL A O 1
ATOM 803 N N . THR A 1 106 ? 8.564 7.733 -25.864 1.00 98.00 106 THR A N 1
ATOM 804 C CA . THR A 1 106 ? 9.818 8.492 -25.974 1.00 98.00 106 THR A CA 1
ATOM 805 C C . THR A 1 106 ? 10.992 7.651 -26.458 1.00 98.00 106 THR A C 1
ATOM 807 O O . THR A 1 106 ? 11.939 8.206 -27.008 1.00 98.00 106 THR A O 1
ATOM 810 N N . GLY A 1 107 ? 10.939 6.325 -26.300 1.00 97.38 107 GLY A N 1
ATOM 811 C CA . GLY A 1 107 ? 12.078 5.443 -26.553 1.00 97.38 107 GLY A CA 1
ATOM 812 C C . GLY A 1 107 ? 13.156 5.497 -25.465 1.00 97.38 107 GLY A C 1
ATOM 813 O O . GLY A 1 107 ? 14.234 4.932 -25.659 1.00 97.38 107 GLY A O 1
ATOM 814 N N . ASP A 1 108 ? 12.884 6.158 -24.337 1.00 98.12 108 ASP A N 1
ATOM 815 C CA . ASP A 1 108 ? 13.788 6.213 -23.184 1.00 98.12 108 ASP A CA 1
ATOM 816 C C . ASP A 1 108 ? 13.815 4.883 -22.424 1.00 98.12 108 ASP A C 1
ATOM 818 O O . ASP A 1 108 ? 12.919 4.048 -22.568 1.00 98.12 108 ASP A O 1
ATOM 822 N N . ASP A 1 109 ? 14.839 4.687 -21.592 1.00 98.31 109 ASP A N 1
ATOM 823 C CA . ASP A 1 109 ? 14.982 3.471 -20.793 1.00 98.31 109 ASP A CA 1
ATOM 824 C C . ASP A 1 109 ? 13.914 3.357 -19.699 1.00 98.31 109 ASP A C 1
ATOM 826 O O . ASP A 1 109 ? 13.595 4.305 -18.972 1.00 98.31 109 ASP A O 1
ATOM 830 N N . LEU A 1 110 ? 13.398 2.142 -19.550 1.00 98.38 110 LEU A N 1
ATOM 831 C CA . LEU A 1 110 ? 12.560 1.750 -18.432 1.00 98.38 110 LEU A CA 1
ATOM 832 C C . LEU A 1 110 ? 13.418 1.262 -17.268 1.00 98.38 110 LEU A C 1
ATOM 834 O O . LEU A 1 110 ? 14.348 0.477 -17.442 1.00 98.38 110 LEU A O 1
ATOM 838 N N . ALA A 1 111 ? 13.035 1.651 -16.058 1.00 97.06 111 ALA A N 1
ATOM 839 C CA . ALA A 1 111 ? 13.678 1.218 -14.828 1.00 97.06 111 ALA A CA 1
ATOM 840 C C . ALA A 1 111 ? 12.777 0.269 -14.031 1.00 97.06 111 ALA A C 1
ATOM 842 O O . ALA A 1 111 ? 11.550 0.276 -14.162 1.00 97.06 111 ALA A O 1
ATOM 843 N N . ILE A 1 112 ? 13.389 -0.531 -13.163 1.00 96.06 112 ILE A N 1
ATOM 844 C CA . ILE A 1 112 ? 12.697 -1.178 -12.048 1.00 96.06 112 ILE A CA 1
ATOM 845 C C . ILE A 1 112 ? 12.778 -0.251 -10.831 1.00 96.06 112 ILE A C 1
ATOM 847 O O . ILE A 1 112 ? 13.782 0.432 -10.630 1.00 96.06 112 ILE A O 1
ATOM 851 N N . ARG A 1 113 ? 11.715 -0.184 -10.026 1.00 94.50 113 ARG A N 1
ATOM 852 C CA . ARG A 1 113 ? 11.780 0.543 -8.751 1.00 94.50 113 ARG A CA 1
ATOM 853 C C . ARG A 1 113 ? 12.529 -0.318 -7.727 1.00 94.50 113 ARG A C 1
ATOM 855 O O . ARG A 1 113 ? 12.293 -1.522 -7.721 1.00 94.50 113 ARG A O 1
ATOM 862 N N . PRO A 1 114 ? 13.323 0.265 -6.812 1.00 94.38 114 PRO A N 1
ATOM 863 C CA . PRO A 1 114 ? 14.034 -0.505 -5.780 1.00 94.38 114 PRO A CA 1
ATOM 864 C C . PRO A 1 114 ? 13.116 -1.425 -4.953 1.00 94.38 114 PRO A C 1
ATOM 866 O O . PRO A 1 114 ? 13.474 -2.541 -4.587 1.00 94.38 114 PRO A O 1
ATOM 869 N N . ASP A 1 115 ? 11.886 -0.969 -4.717 1.00 92.81 115 ASP A N 1
ATOM 870 C CA . ASP A 1 115 ? 10.839 -1.695 -3.994 1.00 92.81 115 ASP A CA 1
ATOM 871 C C . ASP A 1 115 ? 10.235 -2.885 -4.754 1.00 92.81 115 ASP A C 1
ATOM 873 O O . ASP A 1 115 ? 9.587 -3.736 -4.144 1.00 92.81 115 ASP A O 1
ATOM 877 N N . ASP A 1 116 ? 10.418 -2.918 -6.073 1.00 95.25 116 ASP A N 1
ATOM 878 C CA . ASP A 1 116 ? 9.926 -3.967 -6.966 1.00 95.25 116 ASP A CA 1
ATOM 879 C C . ASP A 1 116 ? 10.998 -5.030 -7.245 1.00 95.25 116 ASP A C 1
ATOM 881 O O . ASP A 1 116 ? 10.692 -6.054 -7.853 1.00 95.25 116 ASP A O 1
ATOM 885 N N . GLU A 1 117 ? 12.241 -4.825 -6.796 1.00 96.19 117 GLU A N 1
ATOM 886 C CA . GLU A 1 117 ? 13.293 -5.835 -6.903 1.00 96.19 117 GLU A CA 1
ATOM 887 C C . GLU A 1 117 ? 12.910 -7.100 -6.133 1.00 96.19 117 GLU A C 1
ATOM 889 O O . GLU A 1 117 ? 12.450 -7.037 -4.994 1.00 96.19 117 GLU A O 1
ATOM 894 N N . GLU A 1 118 ? 13.127 -8.267 -6.742 1.00 95.75 118 GLU A N 1
ATOM 895 C CA . GLU A 1 118 ? 12.711 -9.555 -6.175 1.00 95.75 118 GLU A CA 1
ATOM 896 C C . GLU A 1 118 ? 13.228 -9.770 -4.746 1.00 95.75 118 GLU A C 1
ATOM 898 O O . GLU A 1 118 ? 12.476 -10.199 -3.872 1.00 95.75 118 GLU A O 1
ATOM 903 N N . THR A 1 119 ? 14.486 -9.420 -4.484 1.00 96.12 119 THR A N 1
ATOM 904 C CA . THR A 1 119 ? 15.099 -9.499 -3.151 1.00 96.12 119 THR A CA 1
ATOM 905 C C . THR A 1 119 ? 14.341 -8.650 -2.127 1.00 96.12 119 THR A C 1
ATOM 907 O O . THR A 1 119 ? 14.062 -9.116 -1.020 1.00 96.12 119 THR A O 1
ATOM 910 N N . THR A 1 120 ? 13.952 -7.428 -2.500 1.00 95.94 120 THR A N 1
ATOM 911 C CA . THR A 1 120 ? 13.155 -6.520 -1.667 1.00 95.94 120 THR A CA 1
ATOM 912 C C . THR A 1 120 ? 11.741 -7.052 -1.451 1.00 95.94 120 THR A C 1
ATOM 914 O O . THR A 1 120 ? 11.246 -7.032 -0.322 1.00 95.94 120 THR A O 1
ATOM 917 N N . VAL A 1 121 ? 11.098 -7.570 -2.501 1.00 96.31 121 VAL A N 1
ATOM 918 C CA . VAL A 1 121 ? 9.744 -8.139 -2.432 1.00 96.31 121 VAL A CA 1
ATOM 919 C C . VAL A 1 121 ? 9.716 -9.348 -1.501 1.00 96.31 121 VAL A C 1
ATOM 921 O O . VAL A 1 121 ? 8.912 -9.379 -0.572 1.00 96.31 121 VAL A O 1
ATOM 924 N N . ARG A 1 122 ? 10.640 -10.301 -1.676 1.00 96.75 122 ARG A N 1
ATOM 925 C CA . ARG A 1 122 ? 10.750 -11.488 -0.814 1.00 96.75 122 ARG A CA 1
ATOM 926 C C . ARG A 1 122 ? 11.034 -11.117 0.637 1.00 96.75 122 ARG A C 1
ATOM 928 O O . ARG A 1 122 ? 10.429 -11.683 1.541 1.00 96.75 122 ARG A O 1
ATOM 935 N N . LYS A 1 123 ? 11.896 -10.123 0.876 1.00 96.69 123 LYS A N 1
ATOM 936 C CA . LYS A 1 123 ? 12.145 -9.609 2.230 1.00 96.69 123 LYS A CA 1
ATOM 937 C C . LYS A 1 123 ? 10.873 -9.048 2.873 1.00 96.69 123 LYS A C 1
ATOM 939 O O . LYS A 1 123 ? 10.667 -9.258 4.061 1.00 96.69 123 LYS A O 1
ATOM 944 N N . ARG A 1 124 ? 10.035 -8.332 2.116 1.00 94.44 124 ARG A N 1
ATOM 945 C CA . ARG A 1 124 ? 8.758 -7.793 2.617 1.00 94.44 124 ARG A CA 1
ATOM 946 C C . ARG A 1 124 ? 7.746 -8.898 2.907 1.00 94.44 124 ARG A C 1
ATOM 948 O O . ARG A 1 124 ? 7.106 -8.836 3.948 1.00 94.44 124 ARG A O 1
ATOM 955 N N . LEU A 1 125 ? 7.650 -9.907 2.040 1.00 94.88 125 LEU A N 1
ATOM 956 C CA . LEU A 1 125 ? 6.794 -11.078 2.266 1.00 94.88 125 LEU A CA 1
ATOM 957 C C . LEU A 1 125 ? 7.188 -11.824 3.545 1.00 94.88 125 LEU A C 1
ATOM 959 O O . LEU A 1 125 ? 6.333 -12.097 4.373 1.00 94.88 125 LEU A O 1
ATOM 963 N N . GLY A 1 126 ? 8.486 -12.033 3.781 1.00 94.44 126 GLY A N 1
ATOM 964 C CA . GLY A 1 126 ? 8.964 -12.667 5.014 1.00 94.44 126 GLY A CA 1
ATOM 965 C C . GLY A 1 126 ? 8.789 -11.842 6.298 1.00 94.44 126 GLY A C 1
ATOM 966 O O . GLY A 1 126 ? 9.047 -12.367 7.370 1.00 94.44 126 GLY A O 1
ATOM 967 N N . ILE A 1 127 ? 8.424 -10.557 6.206 1.00 92.44 127 ILE A N 1
ATOM 968 C CA . ILE A 1 127 ? 8.039 -9.724 7.364 1.00 92.44 127 ILE A CA 1
ATOM 969 C C . ILE A 1 127 ? 6.517 -9.739 7.564 1.00 92.44 127 ILE A C 1
ATOM 971 O O . ILE A 1 127 ? 6.044 -9.502 8.670 1.00 92.44 127 ILE A O 1
ATOM 975 N N . TYR A 1 128 ? 5.764 -9.922 6.478 1.00 90.44 128 TYR A N 1
ATOM 976 C CA . TYR A 1 128 ? 4.306 -9.950 6.491 1.00 90.44 128 TYR A CA 1
ATOM 977 C C . TYR A 1 128 ? 3.760 -11.240 7.118 1.00 90.44 128 TYR A C 1
ATOM 979 O O . TYR A 1 128 ? 2.812 -11.157 7.896 1.00 90.44 128 TYR A O 1
ATOM 987 N N . HIS A 1 129 ? 4.369 -12.384 6.781 1.00 88.94 129 HIS A N 1
ATOM 988 C CA . HIS A 1 129 ? 4.087 -13.702 7.367 1.00 88.94 129 HIS A CA 1
ATOM 989 C C . HIS A 1 129 ? 4.672 -13.839 8.776 1.00 88.94 129 HIS A C 1
ATOM 991 O O . HIS A 1 129 ? 4.011 -14.477 9.626 1.00 88.94 129 HIS A O 1
#

InterPro domains:
  IPR000850 Adenylate kinase/UMP-CMP kinase [MF_00235] (1-129)
  IPR000850 Adenylate kinase/UMP-CMP kinase [PR00094] (38-54)
  IPR000850 Adenylate kinase/UMP-CMP kinase [PR00094] (113-128)
  IPR000850 Adenylate kinase/UMP-CMP kinase [PTHR23359] (2-129)
  IPR000850 Adenylate kinase/UMP-CMP kinase [cd01428] (2-129)
  IPR007862 Adenylate kinase, active site lid domain [PF05191] (80-115)
  IPR027417 P-loop containing nucleoside triphosphate hydrolase [G3DSA:3.40.50.300] (1-129)
  IPR027417 P-loop containing nucleoside triphosphate hydrolase [SSF52540] (2-128)
  IPR033690 Adenylate kinase, conserved site [PS00113] (38-49)

Radius of gyration: 20.01 Å; chains: 1; bounding box: 38×36×52 Å

Secondary structure (DSSP, 8-state):
-HHHHHHHHHHTTPPPPHHHHHHHHHHHHTSGGGTT----SS---SHHHHHHHHHTT---S--------HHHHHHHHHTEEE-TTT--EEETTTB--SSTTB-TTT-PBPB--GGGSHHHHHHHHHHH-

Foldseek 3Di:
DLVVVCVVCVVVVHDDDLVSVLVVVVVVCPDPVNPVHDDDDPPPPDPVSVVVCVVVVNDDPDDDDPDDDLVVQLQQLLQWWADPVPRDIAGVPPRAAPDHQADNPPRDGIDRDPCSHSVNSVVVVVVSD

Sequence (129 aa):
ALGLEAKSVMDAGQLVSDDLIIGLVKERIAQDDCVKGFLLDGFPRTIPQADAMVANGIEIDHVIEIDVPDEEIVKRMSGRRVHSGSGRVYHLVYNPPKVEGKDDVTGDDLAIRPDDEETTVRKRLGIYH

pLDDT: mean 94.95, std 3.18, range [77.62, 98.5]